Protein AF-A0A2D6IQJ6-F1 (afdb_monomer_lite)

Foldseek 3Di:
DPVVVVVVVVVVVVVVVVVVVVVVCVVVPDPPQDWDDPDPQKTKGFDPDQCRQVVNQQVVLVVVVFGKAWPDWDGQDPPVNGTTMTIIGTD

pLDDT: mean 71.48, std 19.08, range [35.78, 94.5]

Radius of gyration: 22.76 Å; chains: 1; bounding box: 50×48×59 Å

Structure (mmCIF, N/CA/C/O backbone):
data_AF-A0A2D6IQJ6-F1
#
_entry.id   AF-A0A2D6IQJ6-F1
#
loop_
_atom_site.group_PDB
_atom_site.id
_atom_site.type_symbol
_atom_site.label_atom_id
_atom_site.label_alt_id
_atom_site.label_comp_id
_atom_site.label_asym_id
_atom_site.label_entity_id
_atom_site.label_seq_id
_atom_site.pdbx_PDB_ins_code
_atom_site.Cartn_x
_atom_site.Cartn_y
_atom_site.Cartn_z
_atom_site.occupancy
_atom_site.B_iso_or_equiv
_atom_site.auth_seq_id
_atom_site.auth_comp_id
_atom_site.auth_asym_id
_atom_site.auth_atom_id
_atom_site.pdbx_PDB_model_num
ATOM 1 N N . MET A 1 1 ? 39.375 -31.763 38.678 1.00 51.09 1 MET A N 1
ATOM 2 C CA . MET A 1 1 ? 37.987 -32.098 38.279 1.00 51.09 1 MET A CA 1
ATOM 3 C C . MET A 1 1 ? 37.149 -30.849 37.944 1.00 51.09 1 MET A C 1
ATOM 5 O O . MET A 1 1 ? 35.937 -30.941 37.880 1.00 51.09 1 MET A O 1
ATOM 9 N N . GLU A 1 2 ? 37.762 -29.694 37.644 1.00 43.62 2 GLU A N 1
ATOM 10 C CA . GLU A 1 2 ? 37.027 -28.444 37.351 1.00 43.62 2 GLU A CA 1
ATOM 11 C C . GLU A 1 2 ? 36.939 -28.095 35.853 1.00 43.62 2 GLU A C 1
ATOM 13 O O . GLU A 1 2 ? 36.048 -27.364 35.428 1.00 43.62 2 GLU A O 1
ATOM 18 N N . MET A 1 3 ? 37.813 -28.660 35.009 1.00 42.59 3 MET A N 1
ATOM 19 C CA . MET A 1 3 ? 37.800 -28.388 33.561 1.00 42.59 3 MET A CA 1
ATOM 20 C C . MET A 1 3 ? 36.569 -28.954 32.837 1.00 42.59 3 MET A C 1
ATOM 22 O O . MET A 1 3 ? 36.134 -28.395 31.833 1.00 42.59 3 MET A O 1
ATOM 26 N N . LYS A 1 4 ? 35.980 -30.047 33.341 1.00 46.09 4 LYS A N 1
ATOM 27 C CA . LYS A 1 4 ? 34.872 -30.745 32.666 1.00 46.09 4 LYS A CA 1
ATOM 28 C C . LYS A 1 4 ? 33.535 -30.004 32.812 1.00 46.09 4 LYS A C 1
ATOM 30 O O . LYS A 1 4 ? 32.728 -30.022 31.889 1.00 46.09 4 LYS A O 1
ATOM 35 N N . ILE A 1 5 ? 33.333 -29.291 33.924 1.00 52.50 5 ILE A N 1
ATOM 36 C CA . ILE A 1 5 ? 32.091 -28.553 34.224 1.00 52.50 5 ILE A CA 1
ATOM 37 C C . ILE A 1 5 ? 31.980 -27.304 33.337 1.00 52.50 5 ILE A C 1
ATOM 39 O O . ILE A 1 5 ? 30.945 -27.071 32.713 1.00 52.50 5 ILE A O 1
ATOM 43 N N . ARG A 1 6 ? 33.093 -26.577 33.158 1.00 50.47 6 ARG A N 1
ATOM 44 C CA . ARG A 1 6 ? 33.158 -25.364 32.323 1.00 50.47 6 ARG A CA 1
ATOM 45 C C . ARG A 1 6 ? 32.900 -25.637 30.830 1.00 50.47 6 ARG A C 1
ATOM 47 O O . ARG A 1 6 ? 32.502 -24.739 30.093 1.00 50.47 6 ARG A O 1
ATOM 54 N N . SER A 1 7 ? 33.119 -26.874 30.377 1.00 49.50 7 SER A N 1
ATOM 55 C CA . SER A 1 7 ? 32.853 -27.306 28.997 1.00 49.50 7 SER A CA 1
ATOM 56 C C . SER A 1 7 ? 31.361 -27.597 28.750 1.00 49.50 7 SER A C 1
ATOM 58 O O . SER A 1 7 ? 30.818 -27.223 27.709 1.00 49.50 7 SER A O 1
ATOM 60 N N . ILE A 1 8 ? 30.658 -28.164 29.740 1.00 53.25 8 ILE A N 1
ATOM 61 C CA . ILE A 1 8 ? 29.218 -28.470 29.649 1.00 53.25 8 ILE A CA 1
ATOM 62 C C . ILE A 1 8 ? 28.378 -27.183 29.630 1.00 53.25 8 ILE A C 1
ATOM 64 O O . ILE A 1 8 ? 27.441 -27.069 28.835 1.00 53.25 8 ILE A O 1
ATOM 68 N N . GLU A 1 9 ? 28.734 -26.180 30.439 1.00 51.66 9 GLU A N 1
ATOM 69 C CA . GLU A 1 9 ? 28.053 -24.875 30.425 1.00 51.66 9 GLU A CA 1
ATOM 70 C C . GLU A 1 9 ? 28.235 -24.133 29.095 1.00 51.66 9 GLU A C 1
ATOM 72 O O . GLU A 1 9 ? 27.274 -23.565 28.570 1.00 51.66 9 GLU A O 1
ATOM 77 N N . ARG A 1 10 ? 29.430 -24.212 28.488 1.00 50.81 10 ARG A N 1
ATOM 78 C CA . ARG A 1 10 ? 29.683 -23.633 27.159 1.00 50.81 10 ARG A CA 1
ATOM 79 C C . ARG A 1 10 ? 28.843 -24.305 26.072 1.00 50.81 10 ARG A C 1
ATOM 81 O O . ARG A 1 10 ? 28.247 -23.602 25.262 1.00 50.81 10 ARG A O 1
ATOM 88 N N . MET A 1 11 ? 28.708 -25.633 26.083 1.00 45.97 11 MET A N 1
ATOM 89 C CA . MET A 1 11 ? 27.826 -26.344 25.140 1.00 45.97 11 MET A CA 1
ATOM 90 C C . MET A 1 11 ? 26.348 -25.960 25.308 1.00 45.97 11 MET A C 1
ATOM 92 O O . MET A 1 11 ? 25.627 -25.837 24.315 1.00 45.97 11 MET A O 1
ATOM 96 N N . LYS A 1 12 ? 25.887 -25.742 26.547 1.00 48.38 12 LYS A N 1
ATOM 97 C CA . LYS A 1 12 ? 24.498 -25.348 26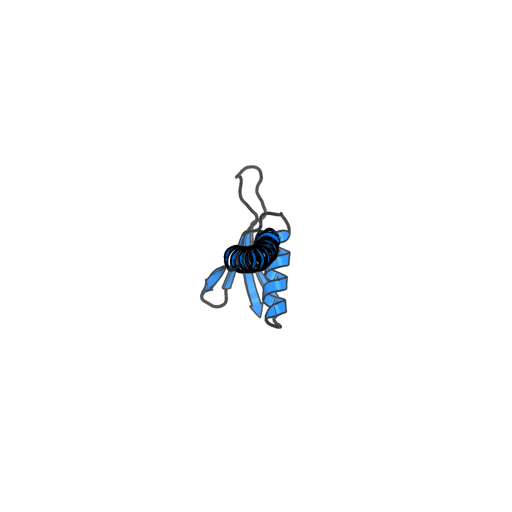.838 1.00 48.38 12 LYS A CA 1
ATOM 98 C C . LYS A 1 12 ? 24.202 -23.908 26.399 1.00 48.38 12 LYS A C 1
ATOM 100 O O . LYS A 1 12 ? 23.112 -23.643 25.891 1.00 48.38 12 LYS A O 1
ATOM 105 N N . MET A 1 13 ? 25.171 -23.001 26.541 1.00 46.28 13 MET A N 1
ATOM 106 C CA . MET A 1 13 ? 25.060 -21.618 26.069 1.00 46.28 13 MET A CA 1
ATOM 107 C C . MET A 1 13 ? 25.099 -21.539 24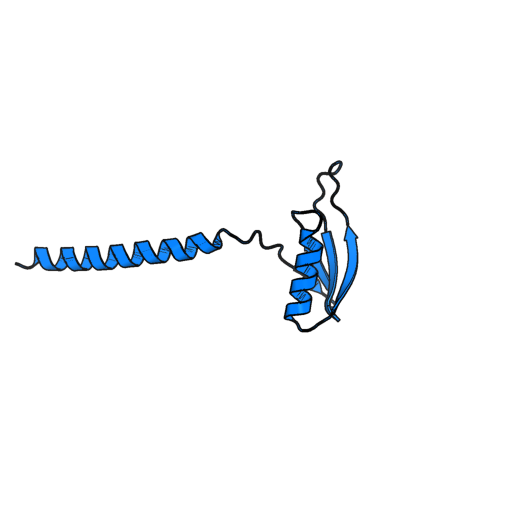.532 1.00 46.28 13 MET A C 1
ATOM 109 O O . MET A 1 13 ? 24.246 -20.880 23.944 1.00 46.28 13 MET A O 1
ATOM 113 N N . ILE A 1 14 ? 25.990 -22.287 23.868 1.00 51.81 14 ILE A N 1
ATOM 114 C CA . ILE A 1 14 ? 26.092 -22.311 22.395 1.00 51.81 14 ILE A CA 1
ATOM 115 C C . ILE A 1 14 ? 24.812 -22.859 21.749 1.00 51.81 14 ILE A C 1
ATOM 117 O O . ILE A 1 14 ? 24.319 -22.273 20.786 1.00 51.81 14 ILE A O 1
ATOM 121 N N . LYS A 1 15 ? 24.213 -23.925 22.303 1.00 48.62 15 LYS A N 1
ATOM 122 C CA . LYS A 1 15 ? 22.927 -24.444 21.801 1.00 48.62 15 LYS A CA 1
ATOM 123 C C . LYS A 1 15 ? 21.800 -23.411 21.893 1.00 48.62 15 LYS A C 1
ATOM 125 O O . LYS A 1 15 ? 20.980 -23.346 20.987 1.00 48.62 15 LYS A O 1
ATOM 130 N N . ARG A 1 16 ? 21.769 -22.585 22.947 1.00 48.41 16 ARG A N 1
ATOM 131 C CA . ARG A 1 16 ? 20.757 -21.525 23.093 1.00 48.41 16 ARG A CA 1
ATOM 132 C C . ARG A 1 16 ? 20.958 -20.383 22.100 1.00 4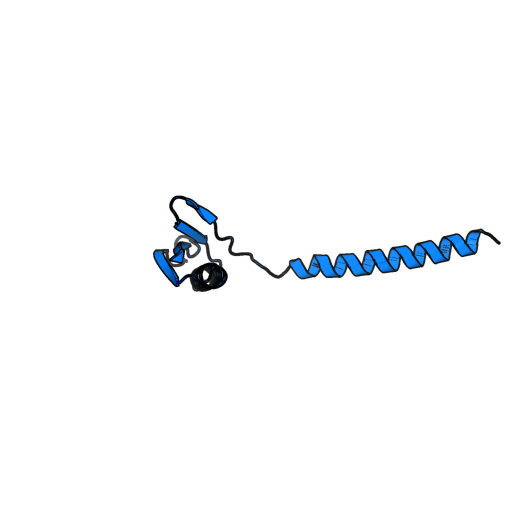8.41 16 ARG A C 1
ATOM 134 O O . ARG A 1 16 ? 19.980 -19.927 21.525 1.00 48.41 16 ARG A O 1
ATOM 141 N N . VAL A 1 17 ? 22.197 -19.954 21.861 1.00 51.66 17 VAL A N 1
ATOM 142 C CA . VAL A 1 17 ? 22.485 -18.871 20.902 1.00 51.66 17 VAL A CA 1
ATOM 143 C C . VAL A 1 17 ? 22.178 -19.308 19.465 1.00 51.66 17 VAL A C 1
ATOM 145 O O . VAL A 1 17 ? 21.594 -18.538 18.704 1.00 51.66 17 VAL A O 1
ATOM 148 N N . LEU A 1 18 ? 22.471 -20.566 19.113 1.00 45.72 18 LEU A N 1
ATOM 149 C CA . LEU A 1 18 ? 22.183 -21.104 17.780 1.00 45.72 18 LEU A CA 1
ATOM 150 C C . LEU A 1 18 ? 20.671 -21.180 17.489 1.00 45.72 18 LEU A C 1
ATOM 152 O O . LEU A 1 18 ? 20.248 -20.918 16.368 1.00 45.72 18 LEU A O 1
ATOM 156 N N . SER A 1 19 ? 19.843 -21.477 18.499 1.00 47.91 19 SER A N 1
ATOM 157 C CA . SER A 1 19 ? 18.380 -21.516 18.350 1.00 47.91 19 SER A CA 1
ATOM 158 C C . SER A 1 19 ? 17.730 -20.132 18.224 1.00 47.91 19 SER A C 1
ATOM 160 O O . SER A 1 19 ? 16.653 -20.027 17.646 1.00 47.91 19 SER A O 1
ATOM 162 N N . ILE A 1 20 ? 18.365 -19.069 18.728 1.00 49.66 20 ILE A N 1
ATOM 163 C CA . ILE A 1 20 ? 17.823 -17.699 18.650 1.00 49.66 20 ILE A CA 1
ATOM 164 C C . ILE A 1 20 ? 18.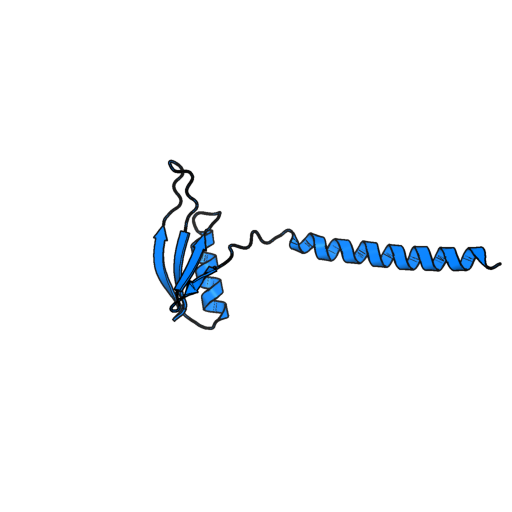125 -17.063 17.281 1.00 49.66 20 ILE A C 1
ATOM 166 O O . ILE A 1 20 ? 17.319 -16.290 16.767 1.00 49.66 20 ILE A O 1
ATOM 170 N N . ALA A 1 21 ? 19.232 -17.441 16.632 1.00 46.75 21 ALA A N 1
ATOM 171 C CA . ALA A 1 21 ? 19.583 -16.929 15.304 1.00 46.75 21 ALA A CA 1
ATOM 172 C C . ALA A 1 21 ? 18.623 -17.402 14.190 1.00 46.75 21 ALA A C 1
ATOM 174 O O . ALA A 1 21 ? 18.444 -16.705 13.189 1.00 46.75 21 ALA A O 1
ATOM 175 N N . ILE A 1 22 ? 17.965 -18.554 14.376 1.00 50.06 22 ILE A N 1
ATOM 176 C CA . ILE A 1 22 ? 17.005 -19.103 13.404 1.00 50.06 22 ILE A CA 1
ATOM 177 C C . ILE A 1 22 ? 15.668 -18.343 13.460 1.00 50.06 22 ILE A C 1
ATOM 179 O O . ILE A 1 22 ? 15.044 -18.120 12.430 1.00 50.06 22 ILE A O 1
ATOM 183 N N . ALA A 1 23 ? 15.257 -17.843 14.631 1.00 45.41 23 ALA A N 1
ATOM 184 C CA . ALA A 1 23 ? 14.055 -17.010 14.740 1.00 45.41 23 ALA A CA 1
ATOM 185 C C . ALA A 1 23 ? 14.237 -15.633 14.070 1.00 45.41 23 ALA A C 1
ATOM 187 O O . ALA A 1 23 ? 13.306 -15.118 13.457 1.00 45.41 23 ALA A O 1
ATOM 188 N N . ALA A 1 24 ? 15.446 -15.062 14.124 1.00 45.06 24 ALA A N 1
ATOM 189 C CA . ALA A 1 24 ? 15.753 -13.793 13.459 1.00 45.06 24 ALA A CA 1
ATOM 190 C C . ALA A 1 24 ? 15.858 -13.926 11.928 1.00 45.06 24 ALA A C 1
ATOM 192 O O . ALA A 1 24 ? 15.602 -12.962 11.211 1.00 45.06 24 ALA A O 1
ATOM 193 N N . SER A 1 25 ? 16.184 -15.116 11.413 1.00 45.25 25 SER A N 1
ATOM 194 C CA . SER A 1 25 ? 16.231 -15.376 9.967 1.00 45.25 25 SER A CA 1
ATOM 195 C C . SER A 1 25 ? 14.856 -15.678 9.354 1.00 45.25 25 SER A C 1
ATOM 197 O O . SER A 1 25 ? 14.706 -15.564 8.141 1.00 45.25 25 SER A O 1
ATOM 199 N N . PHE A 1 26 ? 13.815 -15.926 10.160 1.00 42.03 26 PHE A N 1
ATOM 200 C CA . PHE A 1 26 ? 12.423 -15.931 9.681 1.00 42.03 26 PHE A CA 1
ATOM 201 C C . PHE A 1 26 ? 11.825 -14.527 9.473 1.00 42.03 26 PHE A C 1
ATOM 203 O O . PHE A 1 26 ? 10.766 -14.410 8.863 1.00 42.03 26 PHE A O 1
ATOM 210 N N . LEU A 1 27 ? 12.516 -13.446 9.862 1.00 45.44 27 LEU A N 1
ATOM 211 C CA . LEU A 1 27 ? 12.152 -12.085 9.427 1.00 45.44 27 LEU A CA 1
ATOM 212 C C . LEU A 1 27 ? 12.564 -11.799 7.967 1.00 45.44 27 LEU A C 1
ATOM 214 O O . LEU A 1 27 ? 12.310 -10.715 7.453 1.00 45.44 27 LEU A O 1
ATOM 218 N N . SER A 1 28 ? 13.132 -12.789 7.268 1.00 35.78 28 SER A N 1
ATOM 219 C CA . SER A 1 28 ? 13.454 -12.749 5.835 1.00 35.78 28 SER A CA 1
ATOM 220 C C . SER A 1 28 ? 12.226 -12.772 4.899 1.00 35.78 28 SER A C 1
ATOM 222 O O . SER A 1 28 ? 12.407 -12.874 3.687 1.00 35.78 28 SER A O 1
ATOM 224 N N . SER A 1 29 ? 10.984 -12.705 5.400 1.00 41.88 29 SER A N 1
ATOM 225 C CA . SER A 1 29 ? 9.786 -12.968 4.578 1.00 41.88 29 SER A CA 1
ATOM 226 C C . SER A 1 29 ? 8.816 -11.800 4.398 1.00 41.88 29 SER A C 1
ATOM 228 O O . SER A 1 29 ? 7.689 -12.014 3.952 1.00 41.88 29 SER A O 1
ATOM 230 N N . CYS A 1 30 ? 9.227 -10.565 4.663 1.00 46.00 30 CYS A N 1
ATOM 231 C CA . CYS A 1 30 ? 8.429 -9.417 4.256 1.00 46.00 30 CYS A CA 1
ATOM 232 C C . CYS A 1 30 ? 9.309 -8.507 3.414 1.00 46.00 30 CYS A C 1
ATOM 234 O O . CYS A 1 30 ? 10.062 -7.693 3.941 1.00 46.00 30 CYS A O 1
ATOM 236 N N . ALA A 1 31 ? 9.182 -8.599 2.093 1.00 46.62 31 ALA A N 1
ATOM 237 C CA . ALA A 1 31 ? 9.326 -7.411 1.270 1.00 46.62 31 ALA A CA 1
ATOM 238 C C . ALA A 1 31 ? 8.241 -6.435 1.755 1.00 46.62 31 ALA A C 1
ATOM 240 O O . ALA A 1 31 ? 7.112 -6.444 1.266 1.00 46.62 31 ALA A O 1
ATOM 241 N N . VAL A 1 32 ? 8.531 -5.718 2.846 1.00 48.09 32 VAL A N 1
ATOM 242 C CA . VAL A 1 32 ? 7.602 -4.787 3.468 1.00 48.09 32 VAL A CA 1
ATOM 243 C C . VAL A 1 32 ? 7.439 -3.678 2.451 1.00 48.09 32 VAL A C 1
ATOM 245 O O . VAL A 1 32 ? 8.305 -2.825 2.291 1.00 48.09 32 VAL A O 1
ATOM 248 N N . LEU A 1 33 ? 6.327 -3.728 1.730 1.00 61.09 33 LEU A N 1
ATOM 249 C CA . LEU A 1 33 ? 5.759 -2.575 1.066 1.00 61.09 33 LEU A CA 1
ATOM 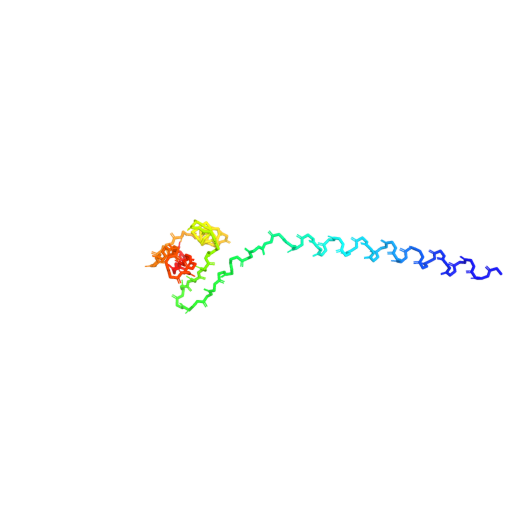250 C C . LEU A 1 33 ? 5.490 -1.564 2.184 1.00 61.09 33 LEU A C 1
ATOM 252 O O . LEU A 1 33 ? 4.492 -1.660 2.904 1.00 61.09 33 LEU A O 1
ATOM 256 N N . THR A 1 34 ? 6.470 -0.701 2.443 1.00 72.75 34 THR A N 1
ATOM 257 C CA . THR A 1 34 ? 6.406 0.278 3.520 1.00 72.75 34 THR A CA 1
ATOM 258 C C . THR A 1 34 ? 5.417 1.340 3.097 1.00 72.75 34 THR A C 1
ATOM 260 O O . THR A 1 34 ? 5.653 2.072 2.138 1.00 72.75 34 THR A O 1
ATOM 263 N N . VAL A 1 35 ? 4.293 1.387 3.804 1.00 83.00 35 VAL A N 1
ATOM 264 C CA . VAL A 1 35 ? 3.364 2.504 3.720 1.00 83.00 35 VAL A CA 1
ATOM 265 C C . VAL A 1 35 ? 4.061 3.712 4.338 1.00 83.00 35 VAL A C 1
ATOM 267 O O . VAL A 1 35 ? 4.500 3.661 5.486 1.00 83.00 35 VAL A O 1
ATOM 270 N N . GLN A 1 36 ? 4.201 4.772 3.558 1.00 87.75 36 GLN A N 1
ATOM 271 C CA . GLN A 1 36 ? 4.786 6.035 3.967 1.00 87.75 36 GLN A CA 1
ATOM 272 C C . GLN A 1 36 ? 3.664 7.031 4.254 1.00 87.75 36 GLN A C 1
ATOM 274 O O . GLN A 1 36 ? 2.818 7.273 3.398 1.00 87.75 36 GLN A O 1
ATOM 279 N N . ASP A 1 37 ? 3.652 7.610 5.450 1.00 88.06 37 ASP A N 1
ATOM 280 C CA . ASP A 1 37 ? 2.800 8.759 5.757 1.00 88.06 37 ASP A CA 1
ATOM 281 C C . ASP A 1 37 ? 3.376 9.997 5.056 1.00 88.06 37 ASP A C 1
ATOM 283 O O . ASP A 1 37 ? 4.544 10.343 5.255 1.00 88.06 37 ASP A O 1
ATOM 287 N N . VAL A 1 38 ? 2.575 10.628 4.197 1.00 90.19 38 VAL A N 1
ATOM 288 C CA . VAL A 1 38 ? 2.965 11.843 3.458 1.00 90.19 38 VAL A CA 1
ATOM 289 C C . VAL A 1 38 ? 2.268 13.097 4.000 1.00 90.19 38 VAL A C 1
ATOM 291 O O . VAL A 1 38 ? 2.384 14.176 3.418 1.00 90.19 38 VAL A O 1
ATOM 294 N N . GLY A 1 39 ? 1.575 12.974 5.134 1.00 85.88 39 GLY A N 1
ATOM 295 C CA . GLY A 1 39 ? 0.898 14.058 5.830 1.00 85.88 39 GLY A CA 1
ATOM 296 C C . GLY A 1 39 ? -0.529 14.322 5.341 1.00 85.88 39 GLY A C 1
ATOM 297 O O . GLY A 1 39 ? -0.969 13.902 4.267 1.00 85.88 39 GLY A O 1
ATOM 298 N N . GLY A 1 40 ? -1.301 15.029 6.173 1.00 83.75 40 GLY A N 1
ATOM 299 C CA . GLY A 1 40 ? -2.684 15.408 5.856 1.00 83.75 40 GLY A CA 1
ATOM 300 C C . GLY A 1 40 ? -3.654 14.225 5.740 1.00 83.75 40 GLY A C 1
ATOM 301 O O . GLY A 1 40 ? -4.659 14.335 5.043 1.00 83.75 40 GLY A O 1
ATOM 302 N N . GLY A 1 41 ? -3.339 13.092 6.381 1.00 86.00 41 GLY A N 1
ATOM 303 C CA . GLY A 1 41 ? -4.136 11.861 6.324 1.00 86.00 41 GLY A CA 1
ATOM 304 C C . GLY A 1 41 ? -3.918 11.023 5.062 1.00 86.00 41 GLY A C 1
ATOM 305 O O . GLY A 1 41 ? -4.693 10.100 4.816 1.00 86.00 41 GLY A O 1
ATOM 306 N N . ASN A 1 42 ? -2.894 11.348 4.268 1.00 91.12 42 ASN A N 1
ATOM 307 C CA . ASN A 1 42 ? -2.529 10.616 3.063 1.00 91.12 42 ASN A CA 1
ATOM 308 C C . ASN A 1 42 ? -1.371 9.657 3.328 1.00 91.12 42 ASN A C 1
ATOM 310 O O . ASN A 1 42 ? -0.399 9.985 4.009 1.00 91.12 42 ASN A O 1
ATOM 314 N N . PHE A 1 43 ? -1.444 8.507 2.678 1.00 90.00 43 PHE A N 1
ATOM 315 C CA . PHE A 1 43 ? -0.455 7.452 2.721 1.00 90.00 43 PHE A CA 1
ATOM 316 C C . PHE A 1 43 ? -0.021 7.088 1.309 1.00 90.00 43 PHE A C 1
ATOM 318 O O . PHE A 1 43 ? -0.819 7.081 0.373 1.00 90.00 43 PHE A O 1
ATOM 325 N N . TYR A 1 44 ? 1.252 6.762 1.157 1.00 89.38 44 TYR A N 1
ATOM 326 C CA . TYR A 1 44 ? 1.846 6.343 -0.098 1.00 89.38 44 TYR A CA 1
ATOM 327 C C . TYR A 1 44 ? 2.431 4.943 0.041 1.00 89.38 44 TYR A C 1
ATOM 329 O O . TYR A 1 44 ? 3.108 4.638 1.019 1.00 89.38 44 TYR A O 1
ATOM 337 N N . VAL A 1 45 ? 2.198 4.077 -0.939 1.00 88.50 45 VAL A N 1
ATOM 338 C CA . VAL A 1 45 ? 2.832 2.758 -0.998 1.00 88.50 45 VAL A CA 1
ATOM 339 C C . VAL A 1 45 ? 3.324 2.478 -2.407 1.00 88.50 45 VAL A C 1
ATOM 341 O O . VAL A 1 45 ? 2.593 2.633 -3.384 1.00 88.50 45 VAL A O 1
ATOM 344 N N . GLN A 1 46 ? 4.575 2.040 -2.510 1.00 85.19 46 GLN A N 1
ATOM 345 C CA . GLN A 1 46 ? 5.159 1.564 -3.756 1.00 85.19 46 GLN A CA 1
ATOM 346 C C . GLN A 1 46 ? 5.197 0.039 -3.730 1.00 85.19 46 GLN A C 1
ATOM 348 O O . GLN A 1 46 ? 5.861 -0.546 -2.882 1.00 85.19 46 GLN A O 1
ATOM 353 N N . GLY A 1 47 ? 4.457 -0.587 -4.641 1.00 74.75 47 GLY A N 1
ATOM 354 C CA . GLY A 1 47 ? 4.382 -2.027 -4.858 1.00 74.75 47 GLY A CA 1
ATOM 355 C C . GLY A 1 47 ? 5.606 -2.571 -5.583 1.00 74.75 47 GLY A C 1
ATOM 356 O O . GLY A 1 47 ? 6.177 -1.899 -6.426 1.00 74.75 47 GLY A O 1
ATOM 357 N N . ILE A 1 48 ? 5.968 -3.824 -5.321 1.00 69.38 48 ILE A N 1
ATOM 358 C CA . ILE A 1 48 ? 6.919 -4.582 -6.159 1.00 69.38 48 ILE A CA 1
ATOM 359 C C . ILE A 1 48 ? 6.152 -5.415 -7.201 1.00 69.38 48 ILE A C 1
ATOM 361 O O . ILE A 1 48 ? 6.648 -5.698 -8.286 1.00 69.38 48 ILE A O 1
ATOM 365 N N . LEU A 1 49 ? 4.902 -5.770 -6.885 1.00 68.00 49 LEU A N 1
ATOM 366 C CA . LEU A 1 49 ? 3.985 -6.513 -7.746 1.00 68.00 49 LEU A CA 1
ATOM 367 C C . LEU A 1 49 ? 2.842 -5.601 -8.216 1.00 68.00 49 LEU A C 1
ATOM 369 O O . LEU A 1 49 ? 2.425 -4.741 -7.434 1.00 68.00 49 LEU A O 1
ATOM 373 N N . PRO A 1 50 ? 2.264 -5.834 -9.414 1.00 62.44 50 PRO A N 1
ATOM 374 C CA . PRO A 1 50 ? 1.201 -5.004 -9.998 1.00 62.44 50 PRO A CA 1
ATOM 375 C C . PRO A 1 50 ? 0.049 -4.698 -9.034 1.00 62.44 50 PRO A C 1
ATOM 377 O O . PRO A 1 50 ? -0.394 -3.561 -8.937 1.00 62.44 50 PRO A O 1
ATOM 380 N N . ASN A 1 51 ? -0.373 -5.703 -8.261 1.00 72.75 51 ASN A N 1
ATOM 381 C CA . ASN A 1 51 ? -1.469 -5.581 -7.297 1.00 72.75 51 ASN A CA 1
ATOM 382 C C . ASN A 1 51 ? -0.996 -5.508 -5.837 1.00 72.75 51 ASN A C 1
ATOM 384 O O . ASN A 1 51 ? -1.809 -5.283 -4.945 1.00 72.75 51 ASN A O 1
ATOM 388 N N . GLY A 1 52 ? 0.305 -5.680 -5.575 1.00 80.44 52 GLY A N 1
ATOM 389 C CA . GLY A 1 52 ? 0.840 -5.731 -4.210 1.00 80.44 52 GLY A CA 1
ATOM 390 C C . GLY A 1 52 ? 0.644 -4.415 -3.457 1.00 80.44 52 GLY A C 1
ATOM 391 O O . GLY A 1 52 ? 0.315 -4.429 -2.274 1.00 80.44 52 GLY A O 1
ATOM 392 N N . ALA A 1 53 ? 0.767 -3.284 -4.161 1.00 82.62 53 ALA A N 1
ATOM 393 C CA . ALA A 1 53 ? 0.507 -1.960 -3.598 1.00 82.62 53 ALA A CA 1
ATOM 394 C C . ALA A 1 53 ? -0.944 -1.817 -3.106 1.00 82.62 53 ALA A C 1
ATOM 396 O O . ALA A 1 53 ? -1.167 -1.345 -1.995 1.00 82.62 53 ALA A O 1
ATOM 397 N N . ILE A 1 54 ? -1.927 -2.258 -3.909 1.00 86.44 54 ILE A N 1
ATOM 398 C CA . ILE A 1 54 ? -3.358 -2.128 -3.579 1.00 86.44 54 ILE A CA 1
ATOM 399 C C . ILE A 1 54 ? -3.680 -2.974 -2.354 1.00 86.44 54 ILE A C 1
ATOM 401 O O . ILE A 1 54 ? -4.295 -2.482 -1.411 1.00 86.44 54 ILE A O 1
ATOM 405 N N . THR A 1 55 ? -3.263 -4.242 -2.365 1.00 87.81 55 THR A N 1
ATOM 406 C CA . THR A 1 55 ? -3.507 -5.160 -1.249 1.00 87.81 55 THR A CA 1
ATOM 407 C C . THR A 1 55 ? -2.918 -4.603 0.039 1.00 87.81 55 THR A C 1
ATOM 409 O O . THR A 1 55 ? -3.616 -4.543 1.046 1.00 87.81 55 THR A O 1
ATOM 412 N N . ARG A 1 56 ? -1.680 -4.093 -0.006 1.00 86.62 56 ARG A N 1
ATOM 413 C CA . ARG A 1 56 ? -1.043 -3.519 1.180 1.00 86.62 56 ARG A CA 1
ATOM 414 C C . ARG A 1 56 ? -1.765 -2.282 1.702 1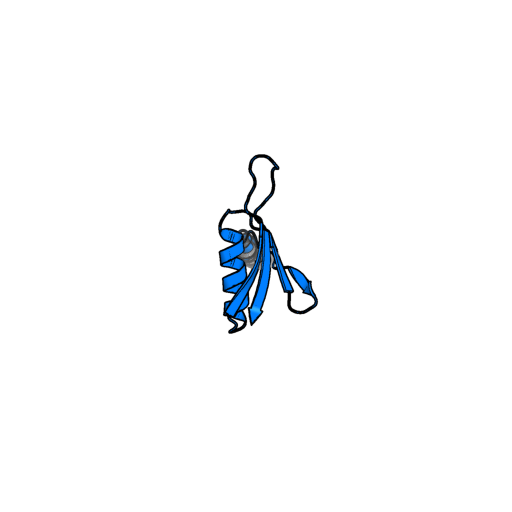.00 86.62 56 ARG A C 1
ATOM 416 O O . ARG A 1 56 ? -1.917 -2.138 2.910 1.00 86.62 56 ARG A O 1
ATOM 423 N N . ALA A 1 57 ? -2.196 -1.395 0.810 1.00 88.31 57 ALA A N 1
ATOM 424 C CA . ALA A 1 57 ? -2.923 -0.196 1.204 1.00 88.31 57 ALA A CA 1
ATOM 425 C C . ALA A 1 57 ? -4.265 -0.532 1.873 1.00 88.31 57 ALA A C 1
ATOM 427 O O . ALA A 1 57 ? -4.625 0.087 2.871 1.00 88.31 57 ALA A O 1
ATOM 428 N N . LYS A 1 58 ? -4.966 -1.555 1.365 1.00 89.88 58 LYS A N 1
ATOM 429 C CA . LYS A 1 58 ? -6.198 -2.071 1.976 1.00 89.88 58 LYS A CA 1
ATOM 430 C C . LYS A 1 58 ? -5.943 -2.667 3.354 1.00 89.88 58 LYS A C 1
ATOM 432 O O . LYS A 1 58 ? -6.530 -2.193 4.314 1.00 89.88 58 LYS A O 1
ATOM 437 N N . GLU A 1 59 ? -4.997 -3.599 3.471 1.00 90.69 59 GLU A N 1
ATOM 438 C CA . GLU A 1 59 ? -4.618 -4.203 4.759 1.00 90.69 59 GLU A CA 1
ATOM 439 C C . GLU A 1 59 ? -4.224 -3.152 5.808 1.00 90.69 59 GLU A C 1
ATOM 441 O O . GLU A 1 59 ? -4.508 -3.307 6.993 1.00 90.69 59 GLU A O 1
ATOM 446 N N . PHE A 1 60 ? -3.553 -2.078 5.381 1.00 89.56 60 PHE A N 1
ATOM 447 C CA . PHE A 1 60 ? -3.149 -0.992 6.268 1.00 89.56 60 PHE A CA 1
ATOM 448 C C . PHE A 1 60 ? -4.337 -0.177 6.799 1.00 89.56 60 PHE A C 1
ATOM 450 O O . PHE A 1 60 ? -4.311 0.232 7.961 1.00 89.56 60 PHE A O 1
ATOM 457 N N . CYS A 1 61 ? -5.363 0.067 5.979 1.00 91.00 61 CYS A N 1
ATOM 458 C CA . CYS A 1 61 ? -6.584 0.735 6.433 1.00 91.00 61 CYS A CA 1
ATOM 459 C C . CYS A 1 61 ? -7.485 -0.202 7.245 1.00 91.00 61 CYS A C 1
ATOM 461 O O . CYS A 1 61 ? -8.000 0.217 8.281 1.00 91.00 61 CYS A O 1
ATOM 463 N N . ASP A 1 62 ? -7.587 -1.472 6.849 1.00 92.62 62 ASP A N 1
ATOM 464 C CA . ASP A 1 62 ? -8.339 -2.496 7.580 1.00 92.62 62 ASP A CA 1
ATOM 465 C C . ASP A 1 62 ? -7.771 -2.686 8.997 1.00 92.62 62 ASP A C 1
ATOM 467 O O . ASP A 1 62 ? -8.524 -2.756 9.962 1.00 92.62 62 ASP A O 1
ATOM 471 N N . GLY A 1 63 ? -6.440 -2.674 9.159 1.00 90.50 63 GLY A N 1
ATOM 472 C CA . GLY A 1 63 ? -5.786 -2.710 10.475 1.00 90.50 63 GLY A CA 1
ATOM 473 C C . GLY A 1 63 ? -6.022 -1.470 11.350 1.00 90.50 63 GLY A C 1
ATOM 474 O O . GLY A 1 63 ? -5.624 -1.462 12.513 1.00 90.50 63 GLY A O 1
ATOM 475 N N . GLN A 1 64 ? -6.642 -0.425 10.799 1.00 87.88 64 GLN A N 1
ATOM 476 C CA . GLN A 1 64 ? -7.086 0.776 11.510 1.00 87.88 64 GLN A CA 1
ATOM 477 C C . GLN A 1 64 ? -8.614 0.850 11.631 1.00 87.88 64 GLN A C 1
ATOM 479 O O . GLN A 1 64 ? -9.126 1.907 12.000 1.00 87.88 64 GLN A O 1
ATOM 484 N N . ASP A 1 65 ? -9.332 -0.226 11.287 1.00 91.69 65 ASP A N 1
ATOM 485 C CA . ASP A 1 65 ? -10.797 -0.277 11.229 1.00 91.69 65 ASP A CA 1
ATOM 486 C C . ASP A 1 65 ? -11.398 0.824 10.330 1.00 91.69 65 ASP A C 1
ATOM 488 O O . ASP A 1 65 ? -12.462 1.381 10.609 1.00 91.69 65 ASP A O 1
ATOM 492 N N . LYS A 1 66 ? -10.694 1.162 9.243 1.00 91.81 66 LYS A N 1
ATOM 493 C CA . LYS A 1 66 ? -11.070 2.211 8.288 1.00 91.81 66 LYS A CA 1
ATOM 494 C C . LYS A 1 66 ? -11.149 1.680 6.867 1.00 91.81 66 LYS A C 1
ATOM 496 O O . LYS A 1 66 ? -10.461 0.737 6.487 1.00 91.81 66 LYS A O 1
ATOM 501 N N . SER A 1 67 ? -11.937 2.352 6.043 1.00 92.44 67 SER A N 1
ATOM 502 C CA . SER A 1 67 ? -12.072 2.044 4.624 1.00 92.44 67 SER A CA 1
ATOM 503 C C . SER A 1 67 ? -10.920 2.632 3.813 1.00 92.44 67 SER A C 1
ATOM 505 O O . SER A 1 67 ? -10.525 3.786 3.983 1.00 92.44 67 SER A O 1
ATOM 507 N N . PHE A 1 68 ? -10.400 1.845 2.876 1.00 93.44 68 PHE A N 1
ATOM 508 C CA . PHE A 1 68 ? -9.407 2.298 1.907 1.00 93.44 68 PHE A CA 1
ATOM 509 C C . PHE A 1 68 ? -10.034 3.188 0.825 1.00 93.44 68 PHE A C 1
ATOM 511 O O . PHE A 1 68 ? -11.001 2.795 0.167 1.00 93.44 68 PHE A O 1
ATOM 518 N N . VAL A 1 69 ? -9.417 4.344 0.573 1.00 93.69 69 VAL A N 1
ATOM 519 C CA . VAL A 1 69 ? -9.778 5.260 -0.517 1.00 93.69 69 VAL A CA 1
ATOM 520 C C . VAL A 1 69 ? -8.531 5.601 -1.324 1.00 93.69 69 VAL A C 1
ATOM 522 O O . VAL A 1 69 ? -7.597 6.205 -0.805 1.00 93.69 69 VAL A O 1
ATOM 525 N N . ALA A 1 70 ? -8.504 5.224 -2.602 1.00 91.50 70 ALA A N 1
ATOM 526 C CA . ALA A 1 70 ? -7.401 5.563 -3.497 1.00 91.50 70 ALA A CA 1
ATOM 527 C C . ALA A 1 70 ? -7.530 7.010 -3.997 1.00 91.50 70 ALA A C 1
ATOM 529 O O . ALA A 1 70 ? -8.527 7.357 -4.624 1.00 91.50 70 ALA A O 1
ATOM 530 N N . GLU A 1 71 ? -6.500 7.822 -3.775 1.00 91.69 71 GLU A N 1
ATOM 531 C CA . GLU A 1 71 ? -6.387 9.183 -4.319 1.00 91.69 71 GLU A CA 1
ATOM 532 C C . GLU A 1 71 ? -5.711 9.162 -5.696 1.00 91.69 71 GLU A C 1
ATOM 534 O O . GLU A 1 71 ? -6.126 9.852 -6.626 1.00 91.69 71 GLU A O 1
ATOM 539 N N . LYS A 1 72 ? -4.668 8.338 -5.849 1.00 89.38 72 LYS A N 1
ATOM 540 C CA . LYS A 1 72 ? -3.946 8.160 -7.112 1.00 89.38 72 LYS A CA 1
ATOM 541 C C . LYS A 1 72 ? -3.414 6.739 -7.214 1.00 89.38 72 LYS A C 1
ATOM 543 O O . LYS A 1 72 ? -2.825 6.239 -6.262 1.00 89.38 72 LYS A O 1
ATOM 548 N N . ILE A 1 73 ? -3.571 6.116 -8.377 1.00 86.81 73 ILE A N 1
ATOM 549 C CA . ILE A 1 73 ? -2.971 4.817 -8.696 1.00 86.81 73 ILE A CA 1
ATOM 550 C C . ILE A 1 73 ? -2.075 5.013 -9.913 1.00 86.81 73 ILE A C 1
ATOM 552 O O . ILE A 1 73 ? -2.552 5.385 -10.985 1.00 86.81 73 ILE A O 1
ATOM 556 N N . GLU A 1 74 ? -0.783 4.759 -9.751 1.00 85.94 74 GLU A N 1
ATOM 557 C CA . GLU A 1 74 ? 0.170 4.698 -10.851 1.00 85.94 74 GLU A CA 1
ATOM 558 C C . GLU A 1 74 ? 0.482 3.228 -11.135 1.00 85.94 74 GLU A C 1
ATOM 560 O O . GLU A 1 74 ? 1.086 2.548 -10.301 1.00 85.94 74 GLU A O 1
ATOM 565 N N . PRO A 1 75 ? 0.047 2.689 -12.282 1.00 80.00 75 PRO A N 1
ATOM 566 C CA . PRO A 1 75 ? 0.326 1.305 -12.620 1.00 80.00 75 PRO A CA 1
ATOM 567 C C . PRO A 1 75 ? 1.820 1.091 -12.880 1.00 80.00 75 PRO A C 1
ATOM 569 O O . PRO A 1 75 ? 2.565 2.018 -13.205 1.00 80.00 75 PRO A O 1
ATOM 572 N N . ALA A 1 76 ? 2.245 -0.167 -12.774 1.00 79.31 76 ALA A N 1
ATOM 573 C CA . ALA A 1 76 ? 3.591 -0.564 -13.156 1.00 79.31 76 ALA A CA 1
ATOM 574 C C . ALA A 1 76 ? 3.817 -0.268 -14.647 1.00 79.31 76 ALA A C 1
ATOM 576 O O . ALA A 1 76 ? 2.980 -0.623 -15.480 1.00 79.31 76 ALA A O 1
ATOM 577 N N . SER A 1 77 ? 4.958 0.326 -14.991 1.00 77.38 77 SER A N 1
ATOM 578 C CA . SER A 1 77 ? 5.367 0.537 -16.380 1.00 77.38 77 SER A CA 1
ATOM 579 C C . SER A 1 77 ? 6.654 -0.224 -16.647 1.00 77.38 77 SER A C 1
ATOM 581 O O . SER A 1 77 ? 7.708 0.105 -16.107 1.00 77.38 77 SER A O 1
ATOM 583 N N . ILE A 1 78 ? 6.566 -1.239 -17.507 1.00 71.94 78 ILE A N 1
ATOM 584 C CA . ILE A 1 78 ? 7.723 -2.043 -17.929 1.00 71.94 78 ILE A CA 1
ATOM 585 C C . ILE A 1 78 ? 8.674 -1.194 -18.785 1.00 71.94 78 ILE A C 1
ATOM 587 O O . ILE A 1 78 ? 9.886 -1.351 -18.704 1.00 71.94 78 ILE A O 1
ATOM 591 N N . ILE A 1 79 ? 8.122 -0.260 -19.566 1.00 78.00 79 ILE A N 1
ATOM 592 C CA . ILE A 1 79 ? 8.872 0.605 -20.486 1.00 78.00 79 ILE A CA 1
ATOM 593 C C . ILE A 1 79 ? 9.733 1.611 -19.710 1.00 78.00 79 ILE A C 1
ATOM 595 O O . ILE A 1 79 ? 10.867 1.874 -20.091 1.00 78.00 79 ILE A O 1
ATOM 599 N N . GLU A 1 80 ? 9.209 2.148 -18.606 1.00 73.94 80 GLU A N 1
ATOM 600 C CA . GLU A 1 80 ? 9.897 3.153 -17.783 1.00 73.94 80 GLU A CA 1
ATOM 601 C C . GLU A 1 80 ? 10.603 2.553 -16.555 1.00 73.94 80 GLU A C 1
ATOM 603 O O . GLU A 1 80 ? 11.155 3.294 -15.745 1.00 73.94 80 GLU A O 1
ATOM 608 N N . GLY A 1 81 ? 10.546 1.228 -16.368 1.00 72.19 81 GLY A N 1
ATOM 609 C CA . GLY A 1 81 ? 11.048 0.569 -15.157 1.00 72.19 81 GLY A CA 1
ATOM 610 C C . GLY A 1 81 ? 10.375 1.069 -13.871 1.00 72.19 81 GLY A C 1
ATOM 611 O O . GLY A 1 81 ? 10.985 1.041 -12.803 1.00 72.19 81 GLY A O 1
ATOM 612 N N . ARG A 1 82 ? 9.135 1.570 -13.965 1.00 73.50 82 ARG A N 1
ATOM 613 C CA . ARG A 1 82 ? 8.412 2.165 -12.837 1.00 73.50 82 ARG A CA 1
ATOM 614 C C . ARG A 1 82 ? 7.613 1.098 -12.102 1.00 73.50 82 ARG A C 1
ATOM 616 O O . ARG A 1 82 ? 6.724 0.467 -12.674 1.00 73.50 82 ARG A O 1
ATOM 623 N N . SER A 1 83 ? 7.902 0.949 -10.817 1.00 79.62 83 SER A N 1
ATOM 624 C CA . SER A 1 83 ? 7.113 0.142 -9.890 1.00 79.62 83 SER A CA 1
ATOM 625 C C . SER A 1 83 ? 5.724 0.753 -9.662 1.00 79.62 83 SER A C 1
ATOM 627 O O . SER A 1 83 ? 5.617 1.979 -9.593 1.00 79.62 83 SER A O 1
ATOM 629 N N . PRO A 1 84 ? 4.665 -0.064 -9.514 1.00 83.50 84 PRO A N 1
ATOM 630 C CA . PRO A 1 84 ? 3.322 0.443 -9.258 1.00 83.50 84 PRO A CA 1
ATOM 631 C C . PRO A 1 84 ? 3.292 1.215 -7.939 1.00 83.50 84 PRO A C 1
ATOM 633 O O . PRO A 1 84 ? 3.893 0.784 -6.954 1.00 83.50 84 PRO A O 1
ATOM 636 N N . SER A 1 85 ? 2.584 2.335 -7.897 1.00 87.12 85 SER A N 1
ATOM 637 C CA . SER A 1 85 ? 2.472 3.161 -6.700 1.00 87.12 85 SER A CA 1
ATOM 638 C C . SER A 1 85 ? 1.039 3.603 -6.450 1.00 87.12 85 SER A C 1
ATOM 640 O O . SER A 1 85 ? 0.224 3.693 -7.369 1.00 87.12 85 SER A O 1
ATOM 642 N N . ILE A 1 86 ? 0.705 3.827 -5.184 1.00 89.44 86 ILE A N 1
ATOM 643 C CA . ILE A 1 86 ? -0.627 4.264 -4.783 1.00 89.44 86 ILE A CA 1
ATOM 644 C C . ILE A 1 86 ? -0.500 5.325 -3.710 1.00 89.44 86 ILE A C 1
ATOM 646 O O . ILE A 1 86 ? 0.141 5.101 -2.685 1.00 89.44 86 ILE A O 1
ATOM 650 N N . LEU A 1 87 ? -1.176 6.444 -3.937 1.00 91.94 87 LEU A N 1
ATOM 651 C CA . LEU A 1 87 ? -1.521 7.422 -2.919 1.00 91.94 87 LEU A CA 1
ATOM 652 C C . LEU A 1 87 ? -2.952 7.138 -2.458 1.00 91.94 87 LEU A C 1
ATOM 654 O O . LEU A 1 87 ? -3.852 6.995 -3.289 1.00 91.94 87 LEU A O 1
ATOM 658 N N . PHE A 1 88 ? -3.172 7.041 -1.156 1.00 93.06 88 PHE A N 1
ATOM 659 C CA . PHE A 1 88 ? -4.456 6.654 -0.586 1.00 93.06 88 PHE A CA 1
ATOM 660 C C . PHE A 1 88 ? -4.705 7.290 0.779 1.00 93.06 88 PHE A C 1
ATOM 662 O O . PHE A 1 88 ? -3.802 7.844 1.399 1.00 93.06 88 PHE A O 1
ATOM 669 N N . LYS A 1 89 ? -5.942 7.180 1.255 1.00 94.50 89 LYS A N 1
ATOM 670 C CA . LYS A 1 89 ? -6.369 7.550 2.604 1.00 94.50 89 LYS A CA 1
ATOM 671 C C . LYS A 1 89 ? -7.087 6.378 3.257 1.00 94.50 89 LYS A C 1
ATOM 673 O O . LYS A 1 89 ? -7.644 5.519 2.572 1.00 94.50 89 LYS A O 1
ATOM 678 N N . CYS A 1 90 ? -7.105 6.397 4.583 1.00 92.19 90 CYS A N 1
ATOM 679 C CA . CYS A 1 90 ? -7.966 5.540 5.384 1.00 92.19 90 CYS A CA 1
ATOM 680 C C . CYS A 1 90 ? -9.060 6.414 6.002 1.00 92.19 90 CYS A C 1
ATOM 682 O O . CYS A 1 90 ? -8.737 7.338 6.759 1.00 92.19 90 CYS A O 1
ATOM 684 N N . MET A 1 91 ? -10.321 6.144 5.662 1.00 90.06 91 MET A N 1
ATOM 685 C CA . MET A 1 91 ? -11.492 6.906 6.116 1.00 90.06 91 MET A CA 1
ATOM 686 C C . MET A 1 91 ? -12.445 6.054 6.941 1.00 90.06 91 MET A C 1
ATOM 688 O O . MET A 1 91 ? -12.731 4.914 6.518 1.00 90.06 91 MET A O 1
#

Secondary structure (DSSP, 8-state):
--HHHHHHHHHHHHHHHHHHHHHHHGGGG-----PEEEETTEEEEE-SSTTHHHHHHHHHHHTTT--EEEEEEE--BTTTTBPPEEEEEE-

Sequence (91 aa):
MEMKIRSIERMKMIKRVLSIAIAASFLSSCAVLTVQDVGGGNFYVQGILPNGAITRAKEFCDGQDKSFVAEKIEPASIIEGRSPSILFKCM